Protein AF-A0A965PMK2-F1 (afdb_monomer_lite)

pLDDT: mean 95.09, std 2.6, range [81.88, 97.88]

Secondary structure (DSSP, 8-state):
-EEEE-TTS-EEEE--HHHHHHHHHHTEEEETTT--EEE--TT--SEEPTTT--EEEEEHHHHHHTT---

Radius of gyration: 10.6 Å; chains: 1; bounding box: 28×24×22 Å

Structure (mmCIF, N/CA/C/O backbone):
data_AF-A0A965PMK2-F1
#
_entry.id   AF-A0A965PMK2-F1
#
loop_
_atom_site.group_PDB
_atom_site.id
_atom_site.type_symbol
_atom_site.label_atom_id
_atom_site.label_alt_id
_atom_site.label_comp_id
_atom_site.label_asym_id
_atom_site.label_entity_id
_atom_site.label_seq_id
_atom_site.pdbx_PDB_ins_code
_atom_site.Cartn_x
_atom_site.Cartn_y
_atom_site.Cartn_z
_atom_site.occupancy
_atom_site.B_iso_or_equiv
_atom_site.auth_seq_id
_atom_site.auth_comp_id
_atom_site.auth_asym_id
_atom_site.auth_atom_id
_atom_site.pdbx_PDB_model_num
ATOM 1 N N . MET A 1 1 ? 4.360 1.623 9.072 1.00 81.88 1 MET A N 1
ATOM 2 C CA . MET A 1 1 ? 2.934 1.237 8.888 1.00 81.88 1 MET A CA 1
ATOM 3 C C . MET A 1 1 ? 2.033 1.440 10.118 1.00 81.88 1 MET A C 1
ATOM 5 O O . MET A 1 1 ? 2.387 1.066 11.232 1.00 81.88 1 MET A O 1
ATOM 9 N N . LYS A 1 2 ? 0.829 1.992 9.904 1.00 91.31 2 LYS A N 1
ATOM 10 C CA . LYS A 1 2 ? -0.275 2.091 10.885 1.00 91.31 2 LYS A CA 1
ATOM 11 C C . LYS A 1 2 ? -1.551 1.483 10.306 1.00 91.31 2 LYS A C 1
ATOM 13 O O . LYS A 1 2 ? -1.699 1.423 9.088 1.00 91.31 2 LYS A O 1
ATOM 18 N N . THR A 1 3 ? -2.491 1.080 11.156 1.00 94.31 3 THR A N 1
ATOM 19 C CA . THR A 1 3 ? -3.819 0.630 10.717 1.00 94.31 3 THR A CA 1
ATOM 20 C C . THR A 1 3 ? -4.883 1.714 10.896 1.00 94.31 3 THR A C 1
ATOM 22 O O . THR A 1 3 ? -4.729 2.627 11.708 1.00 94.31 3 THR A O 1
ATOM 25 N N . TYR A 1 4 ? -5.960 1.642 10.113 1.00 92.75 4 TYR A N 1
ATOM 26 C CA . TYR A 1 4 ? -7.148 2.487 10.252 1.00 92.75 4 TYR A CA 1
ATOM 27 C C . TYR A 1 4 ? -8.418 1.705 9.907 1.00 92.75 4 TYR A C 1
ATOM 29 O O . TYR A 1 4 ? -8.380 0.744 9.137 1.00 92.75 4 TYR A O 1
ATOM 37 N N . THR A 1 5 ? -9.554 2.129 10.457 1.00 94.06 5 THR A N 1
ATOM 38 C CA . THR A 1 5 ? -10.862 1.548 10.136 1.00 94.06 5 THR A CA 1
ATOM 39 C C . THR A 1 5 ? -11.451 2.272 8.930 1.00 94.06 5 THR A C 1
ATOM 41 O O . THR A 1 5 ? -11.724 3.472 8.987 1.00 94.06 5 THR A O 1
ATOM 44 N N . ALA A 1 6 ? -11.632 1.562 7.817 1.00 90.81 6 ALA A N 1
ATOM 45 C CA . ALA A 1 6 ? -12.275 2.110 6.629 1.00 90.81 6 ALA A CA 1
ATOM 46 C C . ALA A 1 6 ? -13.788 2.295 6.838 1.00 90.81 6 ALA A C 1
ATOM 48 O O . ALA A 1 6 ? -14.393 1.715 7.738 1.00 90.81 6 ALA A O 1
ATOM 49 N N . LYS A 1 7 ? -14.432 3.066 5.951 1.00 88.81 7 LYS A N 1
ATOM 50 C CA . LYS A 1 7 ? -15.881 3.356 6.008 1.00 88.81 7 LYS A CA 1
ATOM 51 C C . LYS A 1 7 ? -16.767 2.106 6.012 1.00 88.81 7 LYS A C 1
ATOM 53 O O . LYS A 1 7 ? -17.887 2.153 6.500 1.00 88.81 7 LYS A O 1
ATOM 58 N N . ASN A 1 8 ? -16.274 1.000 5.461 1.00 89.00 8 ASN A N 1
ATOM 59 C CA . ASN A 1 8 ? -16.967 -0.285 5.435 1.00 89.00 8 ASN A CA 1
ATOM 60 C C . ASN A 1 8 ? -16.677 -1.165 6.670 1.00 89.00 8 ASN A C 1
ATOM 62 O O . ASN A 1 8 ? -17.000 -2.347 6.650 1.00 89.00 8 ASN A O 1
ATOM 66 N N . GLY A 1 9 ? -16.023 -0.627 7.704 1.00 91.44 9 GLY A N 1
ATOM 67 C CA . GLY A 1 9 ? -15.657 -1.351 8.925 1.00 91.44 9 GLY A CA 1
ATOM 68 C C . GLY A 1 9 ? -14.406 -2.226 8.808 1.00 91.44 9 GLY A C 1
ATOM 69 O O . GLY A 1 9 ? -13.992 -2.813 9.802 1.00 91.44 9 GLY A O 1
ATOM 70 N N . ALA A 1 10 ? -13.777 -2.317 7.632 1.00 91.31 10 ALA A N 1
ATOM 71 C CA . ALA A 1 10 ? -12.580 -3.132 7.456 1.00 91.31 10 ALA A CA 1
ATOM 72 C C . ALA A 1 10 ? -11.341 -2.447 8.051 1.00 91.31 10 ALA A C 1
ATOM 74 O O . ALA A 1 10 ? -11.092 -1.267 7.787 1.00 91.31 10 ALA A O 1
ATOM 75 N N . THR A 1 11 ? -10.524 -3.208 8.777 1.00 94.44 11 THR A N 1
ATOM 76 C CA . THR A 1 11 ? -9.176 -2.779 9.164 1.00 94.44 11 THR A CA 1
ATOM 77 C C . THR A 1 11 ? -8.289 -2.733 7.926 1.00 94.44 11 THR A C 1
ATOM 79 O O . THR A 1 11 ? -8.202 -3.702 7.173 1.00 94.44 11 THR A O 1
ATOM 82 N N . GLN A 1 12 ? -7.646 -1.595 7.703 1.00 95.19 12 GLN A N 1
ATOM 83 C CA . GLN A 1 12 ? -6.747 -1.351 6.584 1.00 95.19 12 GLN A CA 1
ATOM 84 C C . GLN A 1 12 ? -5.401 -0.845 7.073 1.00 95.19 12 GLN A C 1
ATOM 86 O O . GLN A 1 12 ? -5.286 -0.363 8.196 1.00 95.19 12 GLN A O 1
ATOM 91 N N . TYR A 1 13 ? -4.399 -0.931 6.208 1.00 95.88 13 TYR A N 1
ATOM 92 C CA . TYR A 1 13 ? -3.032 -0.513 6.483 1.00 95.88 13 TYR A CA 1
ATOM 93 C C . TYR A 1 13 ? -2.720 0.768 5.721 1.00 95.88 13 TYR A C 1
ATOM 95 O O . TYR A 1 13 ? -3.206 0.955 4.606 1.00 95.88 13 TYR A O 1
ATOM 103 N N . LYS A 1 14 ? -1.903 1.635 6.315 1.00 95.12 14 LYS A N 1
ATOM 104 C CA . LYS A 1 14 ? -1.309 2.789 5.648 1.00 95.12 14 LYS A CA 1
ATOM 105 C C . LYS A 1 14 ? 0.197 2.897 5.945 1.00 95.12 14 LYS A C 1
ATOM 107 O O . LYS A 1 14 ? 0.582 2.757 7.117 1.00 95.12 14 LYS A O 1
ATOM 112 N N . PRO A 1 15 ? 1.037 3.118 4.922 1.00 95.31 15 PRO A N 1
ATOM 113 C CA . PRO A 1 15 ? 2.474 3.342 5.084 1.00 95.31 15 PRO A CA 1
ATOM 114 C C . PRO A 1 15 ? 2.762 4.743 5.655 1.00 95.31 15 PRO A C 1
ATOM 116 O O . PRO A 1 15 ? 1.862 5.590 5.719 1.00 95.31 15 PRO A O 1
ATOM 119 N N . SER A 1 16 ? 3.989 4.978 6.125 1.00 95.94 16 SER A N 1
ATOM 120 C CA . SER A 1 16 ? 4.459 6.340 6.432 1.00 95.94 16 SER A CA 1
ATOM 121 C C . SER A 1 16 ? 4.744 7.130 5.153 1.00 95.94 16 SER A C 1
ATOM 123 O O . SER A 1 16 ? 4.877 6.556 4.072 1.00 95.94 16 SER A O 1
ATOM 125 N N . LEU A 1 17 ? 4.859 8.456 5.268 1.00 94.06 17 LEU A N 1
ATOM 126 C CA . LEU A 1 17 ? 5.293 9.296 4.148 1.00 94.06 17 LEU A CA 1
ATOM 127 C C . LEU A 1 17 ? 6.661 8.867 3.586 1.00 94.06 17 LEU A C 1
ATOM 129 O O . LEU A 1 17 ? 6.840 8.846 2.374 1.00 94.06 17 LEU A O 1
ATOM 133 N N . GLU A 1 18 ? 7.597 8.499 4.461 1.00 94.81 18 GLU A N 1
ATOM 134 C CA . GLU A 1 18 ? 8.929 8.012 4.079 1.00 94.81 18 GLU A CA 1
ATOM 135 C C . GLU A 1 18 ? 8.839 6.703 3.283 1.00 94.81 18 GLU A C 1
ATOM 137 O O . GLU A 1 18 ? 9.463 6.578 2.236 1.00 94.81 18 GLU A O 1
ATOM 142 N N . GLU A 1 19 ? 8.002 5.756 3.731 1.00 94.38 19 GLU A N 1
ATOM 143 C CA . GLU A 1 19 ? 7.763 4.495 3.015 1.00 94.38 19 GLU A CA 1
ATOM 144 C C . GLU A 1 19 ? 7.206 4.760 1.605 1.00 94.38 19 GLU A C 1
ATOM 146 O O . GLU A 1 19 ? 7.665 4.155 0.644 1.00 94.38 19 GLU A O 1
ATOM 151 N N . ILE A 1 20 ? 6.272 5.705 1.451 1.00 94.62 20 ILE A N 1
ATOM 152 C CA . ILE A 1 20 ? 5.717 6.062 0.133 1.00 94.62 20 ILE A CA 1
ATOM 153 C C . ILE A 1 20 ? 6.775 6.662 -0.796 1.00 94.62 20 ILE A C 1
ATOM 155 O O . ILE A 1 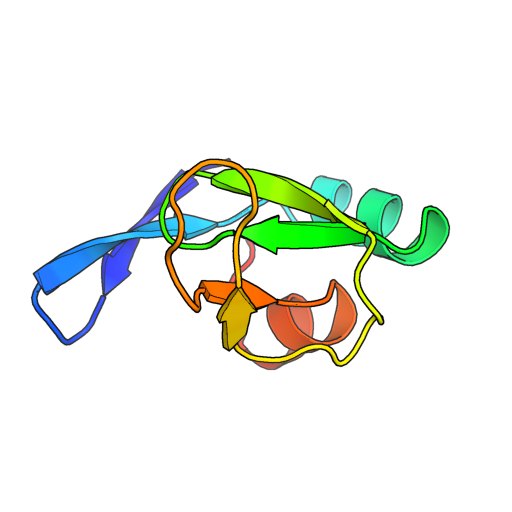20 ? 6.743 6.376 -1.988 1.00 94.62 20 ILE A O 1
ATOM 159 N N . GLN A 1 21 ? 7.694 7.485 -0.283 1.00 94.75 21 GLN A N 1
ATOM 160 C CA . GLN A 1 21 ? 8.750 8.084 -1.108 1.00 94.75 21 GLN A CA 1
ATOM 161 C C . GLN A 1 21 ? 9.693 7.023 -1.674 1.00 94.75 21 GLN A C 1
ATOM 163 O O . GLN A 1 21 ? 9.994 7.056 -2.862 1.00 94.75 21 GLN A O 1
ATOM 168 N N . THR A 1 22 ? 10.101 6.054 -0.853 1.00 95.44 22 THR A N 1
ATOM 169 C CA . THR A 1 22 ? 10.899 4.915 -1.327 1.00 95.44 22 THR A CA 1
ATOM 170 C C . THR A 1 22 ? 10.137 4.114 -2.380 1.00 95.44 22 THR A C 1
ATOM 172 O O . THR A 1 22 ? 10.688 3.774 -3.419 1.00 95.44 22 THR A O 1
ATOM 175 N N . MET A 1 23 ? 8.845 3.866 -2.156 1.00 95.00 23 MET A N 1
ATOM 176 C CA . MET A 1 23 ? 8.019 3.130 -3.113 1.00 95.00 23 MET A CA 1
ATOM 177 C C . MET A 1 23 ? 7.843 3.864 -4.450 1.00 95.00 23 MET A C 1
ATOM 179 O O . MET A 1 23 ? 7.769 3.210 -5.485 1.00 95.00 23 MET A O 1
ATOM 183 N N . ASP A 1 24 ? 7.778 5.199 -4.448 1.00 96.12 24 ASP A N 1
ATOM 184 C CA . ASP A 1 24 ? 7.736 6.003 -5.678 1.00 96.12 24 ASP A CA 1
ATOM 185 C C . ASP A 1 24 ? 9.031 5.847 -6.491 1.00 96.12 24 ASP A C 1
ATOM 187 O O . ASP A 1 24 ? 8.965 5.616 -7.697 1.00 96.12 24 ASP A O 1
ATOM 191 N N . ASP A 1 25 ? 10.190 5.886 -5.824 1.00 95.75 25 ASP A N 1
ATOM 192 C CA . ASP A 1 25 ? 11.509 5.710 -6.452 1.00 95.75 25 ASP A CA 1
ATOM 193 C C . ASP A 1 25 ? 11.700 4.290 -7.017 1.00 95.75 25 ASP A C 1
ATOM 195 O O . ASP A 1 25 ? 12.178 4.113 -8.140 1.00 95.75 25 ASP A O 1
ATOM 199 N N . GLU A 1 26 ? 11.249 3.268 -6.282 1.00 95.31 26 GLU A N 1
ATOM 200 C CA . GLU A 1 26 ? 11.389 1.860 -6.682 1.00 95.31 26 GLU A CA 1
ATOM 201 C C . GLU A 1 26 ? 10.291 1.370 -7.650 1.00 95.31 26 GLU A C 1
ATOM 203 O O . GLU A 1 26 ? 10.382 0.266 -8.203 1.00 95.31 26 GLU A O 1
ATOM 208 N N . GLY A 1 27 ? 9.256 2.178 -7.907 1.00 95.38 27 GLY A N 1
ATOM 209 C CA . GLY A 1 27 ? 8.120 1.792 -8.751 1.00 95.38 27 GLY A CA 1
ATOM 210 C C . GLY A 1 27 ? 7.254 0.699 -8.112 1.00 95.38 27 GLY A C 1
ATOM 211 O O . GLY A 1 27 ? 6.864 -0.284 -8.760 1.00 95.38 27 GLY A O 1
ATOM 212 N N . GLU A 1 28 ? 6.985 0.850 -6.818 1.00 96.75 28 G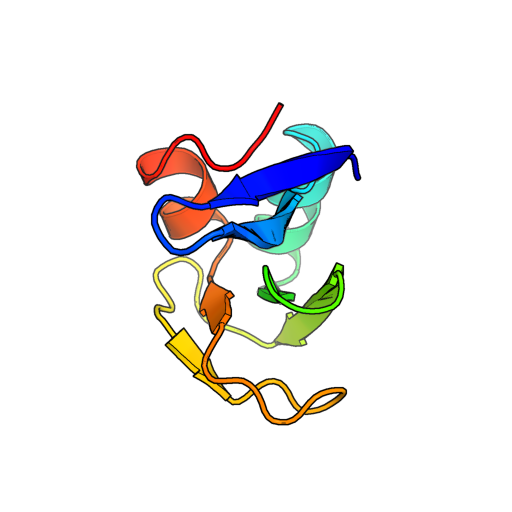LU A N 1
ATOM 213 C CA . GLU A 1 28 ? 6.178 -0.048 -6.006 1.00 96.75 28 GLU A CA 1
ATOM 214 C C . GLU A 1 28 ? 4.841 0.578 -5.577 1.00 96.75 28 GLU A C 1
ATOM 216 O O . GLU A 1 28 ? 4.676 1.784 -5.401 1.00 96.75 28 GLU A O 1
ATOM 221 N N . GLY A 1 29 ? 3.853 -0.286 -5.361 1.00 96.62 29 GLY A N 1
ATOM 222 C CA . GLY A 1 29 ? 2.554 0.029 -4.789 1.00 96.62 29 GLY A CA 1
ATOM 223 C C . GLY A 1 29 ? 2.301 -0.741 -3.501 1.00 96.62 29 GLY A C 1
ATOM 224 O O . GLY A 1 29 ? 2.884 -1.794 -3.244 1.00 96.62 29 GLY A O 1
ATOM 225 N N . PHE A 1 30 ? 1.412 -0.205 -2.669 1.00 97.44 30 PHE A N 1
ATOM 226 C CA . PHE A 1 30 ? 1.120 -0.708 -1.332 1.00 97.44 30 PHE A CA 1
ATOM 227 C C . PHE A 1 30 ? -0.273 -1.320 -1.273 1.00 97.44 30 PHE A C 1
ATOM 229 O O . PHE A 1 30 ? -1.263 -0.708 -1.689 1.00 97.44 30 PHE A O 1
ATOM 236 N N . CYS A 1 31 ? -0.385 -2.512 -0.693 1.00 97.69 31 CYS A N 1
ATOM 237 C CA . CYS A 1 31 ? -1.672 -3.127 -0.433 1.00 97.69 31 CYS A CA 1
ATOM 238 C C . CYS A 1 31 ? -2.303 -2.591 0.857 1.00 97.69 31 CYS A C 1
ATOM 240 O O . CYS A 1 31 ? -1.918 -2.967 1.962 1.00 97.69 31 CYS A O 1
ATOM 242 N N . LEU A 1 32 ? -3.388 -1.827 0.740 1.00 96.31 32 LEU A N 1
ATOM 243 C CA . LEU A 1 32 ? -4.138 -1.334 1.900 1.00 96.31 32 LEU A CA 1
ATOM 244 C C . LEU A 1 32 ? -4.877 -2.446 2.673 1.00 96.31 32 LEU A C 1
ATOM 246 O O . LEU A 1 32 ? -5.441 -2.172 3.732 1.00 96.31 32 LEU A O 1
ATOM 250 N N . ALA A 1 33 ? -4.985 -3.665 2.130 1.00 96.44 33 ALA A N 1
ATOM 251 C CA . ALA A 1 33 ? -5.676 -4.783 2.783 1.00 96.44 33 ALA A CA 1
ATOM 252 C C . ALA A 1 33 ? -4.765 -5.580 3.723 1.00 96.44 33 ALA A C 1
ATOM 254 O O . ALA A 1 33 ? -5.209 -5.942 4.806 1.00 96.44 33 ALA A O 1
ATOM 255 N N . CYS A 1 34 ? -3.523 -5.851 3.312 1.00 95.75 34 CYS A N 1
ATOM 256 C CA . CYS A 1 34 ? -2.591 -6.704 4.059 1.00 95.75 34 CYS A CA 1
ATOM 257 C C . CYS A 1 34 ? -1.250 -6.039 4.392 1.00 95.75 34 CYS A C 1
ATOM 259 O O . CYS A 1 34 ? -0.500 -6.581 5.194 1.00 95.75 34 CYS A O 1
ATOM 261 N N . GLY A 1 35 ? -0.939 -4.891 3.786 1.00 95.00 35 GLY A N 1
ATOM 262 C CA . GLY A 1 35 ? 0.305 -4.155 4.007 1.00 95.00 35 GLY A CA 1
ATOM 263 C C . GLY A 1 35 ? 1.506 -4.611 3.175 1.00 95.00 35 GLY A C 1
ATOM 264 O O . GLY A 1 35 ? 2.602 -4.107 3.384 1.00 95.00 35 GLY A O 1
ATOM 265 N N . SER A 1 36 ? 1.330 -5.552 2.245 1.00 96.56 36 SER A N 1
ATOM 266 C CA . SER A 1 36 ? 2.404 -5.992 1.343 1.00 96.56 36 SER A CA 1
ATOM 267 C C . SER A 1 36 ? 2.666 -4.969 0.236 1.00 96.56 36 SER A C 1
ATOM 269 O O . SER A 1 36 ? 1.721 -4.344 -0.254 1.00 96.56 36 SER A O 1
ATOM 271 N N . THR A 1 37 ? 3.920 -4.850 -0.197 1.00 96.38 37 THR A N 1
ATOM 272 C CA . THR A 1 37 ? 4.314 -4.086 -1.386 1.00 96.38 37 THR A CA 1
ATOM 273 C C . THR A 1 37 ? 4.462 -5.002 -2.600 1.00 96.38 37 THR A C 1
ATOM 275 O O . THR A 1 37 ? 4.620 -6.219 -2.471 1.00 96.38 37 THR A O 1
ATOM 278 N N . GLN A 1 38 ? 4.326 -4.429 -3.790 1.00 96.56 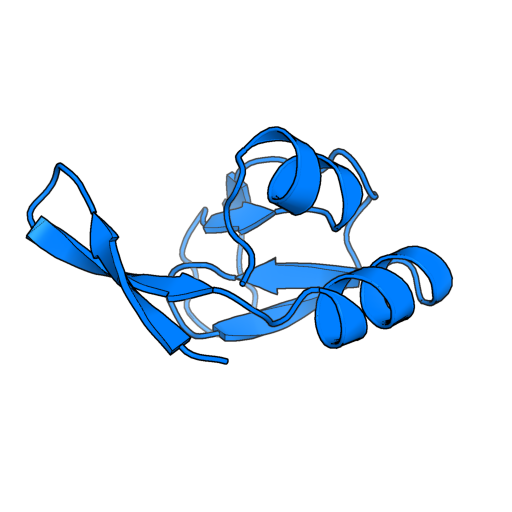38 GLN A N 1
ATOM 279 C CA . GLN A 1 38 ? 4.626 -5.084 -5.063 1.00 96.56 38 GLN A CA 1
ATOM 280 C C . GLN A 1 38 ? 4.876 -4.022 -6.131 1.00 96.56 38 GLN A C 1
ATOM 282 O O . GLN A 1 38 ? 4.418 -2.895 -5.979 1.00 96.56 38 GLN A O 1
ATOM 287 N N . ARG A 1 39 ? 5.478 -4.391 -7.265 1.00 97.19 39 ARG A N 1
ATOM 288 C CA . ARG A 1 39 ? 5.565 -3.502 -8.436 1.00 97.19 39 ARG A CA 1
ATOM 289 C C . ARG A 1 39 ? 4.187 -2.971 -8.840 1.00 97.19 39 ARG A C 1
ATOM 291 O O . ARG A 1 39 ? 3.263 -3.758 -9.076 1.00 97.19 39 ARG A O 1
ATOM 298 N N . ALA A 1 40 ? 4.067 -1.653 -8.942 1.00 96.19 40 ALA A N 1
ATOM 299 C CA . ALA A 1 40 ? 2.881 -0.972 -9.443 1.00 96.19 40 ALA A CA 1
ATOM 300 C C . ALA A 1 40 ? 3.260 0.426 -9.948 1.00 96.19 40 ALA A C 1
ATOM 302 O O . ALA A 1 40 ? 4.196 1.037 -9.445 1.00 96.19 40 ALA A O 1
ATOM 303 N N . GLU A 1 41 ? 2.517 0.935 -10.928 1.00 96.12 41 GLU A N 1
ATOM 304 C CA . GLU A 1 41 ? 2.659 2.321 -11.386 1.00 96.12 41 GLU A CA 1
ATOM 305 C C . GLU A 1 41 ? 2.338 3.312 -10.249 1.00 96.12 41 GLU A C 1
ATOM 307 O O . GLU A 1 41 ? 1.526 2.993 -9.372 1.00 96.12 41 GLU A O 1
ATOM 312 N N . PRO A 1 42 ? 2.923 4.521 -10.244 1.00 95.38 42 PRO A N 1
ATOM 313 C CA . PRO A 1 42 ? 2.722 5.497 -9.171 1.00 95.38 42 PRO A CA 1
ATOM 314 C C . PRO A 1 42 ? 1.260 5.950 -9.016 1.00 95.38 42 PRO A C 1
ATOM 316 O O . PRO A 1 42 ? 0.825 6.244 -7.899 1.00 95.38 42 PRO A O 1
ATOM 319 N N . ASP A 1 43 ? 0.476 5.952 -10.098 1.00 95.50 43 ASP A N 1
ATOM 320 C CA . ASP A 1 43 ? -0.962 6.249 -10.089 1.00 95.50 43 ASP A CA 1
ATOM 321 C C . ASP A 1 43 ? -1.853 4.995 -9.995 1.00 95.50 43 ASP A C 1
ATOM 323 O O . ASP A 1 43 ? -3.080 5.102 -10.059 1.00 95.50 43 ASP A O 1
ATOM 327 N N . ALA A 1 44 ? -1.269 3.801 -9.819 1.00 96.62 44 ALA A N 1
ATOM 328 C CA . ALA A 1 44 ? -2.018 2.550 -9.820 1.00 96.62 44 ALA A CA 1
ATOM 329 C C . ALA A 1 44 ? -3.151 2.562 -8.784 1.00 96.62 44 ALA A C 1
ATOM 331 O O . ALA A 1 44 ? -2.986 2.962 -7.628 1.00 96.62 44 ALA A O 1
ATOM 332 N N . ARG A 1 45 ? -4.320 2.060 -9.190 1.00 96.56 45 ARG A N 1
ATOM 333 C CA . ARG A 1 45 ? -5.535 2.017 -8.367 1.00 96.56 45 ARG A CA 1
ATOM 334 C C . ARG A 1 45 ? -6.136 0.621 -8.372 1.00 96.56 45 ARG A C 1
ATOM 336 O O . ARG A 1 45 ? -6.514 0.110 -9.422 1.00 96.56 45 ARG A O 1
ATOM 343 N N . ARG A 1 46 ? -6.321 0.041 -7.181 1.00 95.62 46 ARG A N 1
ATOM 344 C CA . ARG A 1 46 ? -7.017 -1.247 -6.966 1.00 95.62 46 ARG A CA 1
ATOM 345 C C . ARG A 1 46 ? -6.433 -2.413 -7.766 1.00 95.62 46 ARG A C 1
ATOM 347 O O . ARG A 1 46 ? -7.163 -3.319 -8.167 1.00 95.62 46 ARG A O 1
ATOM 354 N N . TYR A 1 47 ? -5.119 -2.423 -7.948 1.00 97.44 47 TYR A N 1
ATOM 355 C CA . TYR A 1 47 ? -4.443 -3.583 -8.514 1.00 97.44 47 TYR A CA 1
ATOM 356 C C . TYR A 1 47 ? -4.642 -4.802 -7.602 1.00 97.44 47 TYR A C 1
ATOM 358 O O . TYR A 1 47 ? -4.818 -4.675 -6.380 1.00 97.44 47 TYR A O 1
ATOM 366 N N . GLN A 1 48 ? -4.646 -5.989 -8.206 1.00 97.88 48 GLN A N 1
ATOM 367 C CA . GLN A 1 48 ? -4.742 -7.245 -7.474 1.00 97.88 48 GLN A CA 1
ATOM 368 C C . GLN A 1 48 ? -3.447 -7.485 -6.693 1.00 97.88 48 GLN A C 1
ATOM 370 O O . GLN A 1 48 ? -2.351 -7.497 -7.255 1.00 97.88 48 GLN A O 1
ATOM 375 N N . CYS A 1 49 ? -3.584 -7.678 -5.383 1.00 97.69 49 CYS A N 1
ATOM 376 C CA . CYS A 1 49 ? -2.467 -8.010 -4.517 1.00 97.69 49 CYS A CA 1
ATOM 377 C C . CYS A 1 49 ? -2.022 -9.455 -4.741 1.00 97.69 49 CYS A C 1
ATOM 379 O O . CYS A 1 49 ? -2.835 -10.366 -4.597 1.00 97.6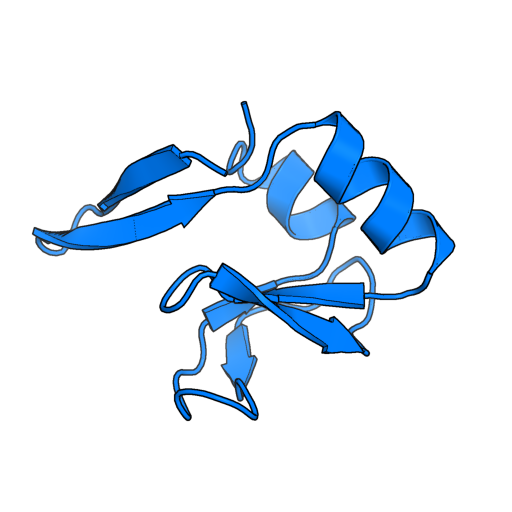9 49 CYS A O 1
ATOM 381 N N . GLN A 1 50 ? -0.737 -9.680 -4.998 1.00 97.12 50 GLN A N 1
ATOM 382 C CA . GLN A 1 50 ? -0.197 -11.034 -5.178 1.00 97.12 50 GLN A CA 1
ATOM 383 C C . GLN A 1 50 ? -0.123 -11.837 -3.865 1.00 97.12 50 GLN A C 1
ATOM 385 O O . GLN A 1 50 ? -0.091 -13.062 -3.902 1.00 97.12 50 GLN A O 1
ATOM 390 N N . ALA A 1 51 ? -0.144 -11.167 -2.704 1.00 96.75 51 ALA A N 1
ATOM 391 C CA . ALA A 1 51 ? -0.057 -11.812 -1.391 1.00 96.75 51 ALA A CA 1
ATOM 392 C C . ALA A 1 51 ? -1.427 -12.193 -0.795 1.00 96.75 51 ALA A C 1
ATOM 394 O O . ALA A 1 51 ? -1.589 -13.291 -0.271 1.00 96.75 51 ALA A O 1
ATOM 395 N N . CYS A 1 52 ? -2.421 -11.296 -0.860 1.00 96.62 52 CYS A N 1
ATOM 396 C CA . CYS A 1 52 ? -3.748 -11.514 -0.256 1.00 96.62 52 CYS A CA 1
ATOM 397 C C . CYS A 1 52 ? -4.902 -11.600 -1.266 1.00 96.62 52 CYS A C 1
ATOM 399 O O . CYS A 1 52 ? -6.059 -11.733 -0.870 1.00 96.62 52 CYS A O 1
ATOM 401 N N . ASN A 1 53 ? -4.612 -11.487 -2.565 1.00 96.81 53 ASN A N 1
ATOM 402 C CA . ASN A 1 53 ? -5.583 -11.536 -3.661 1.00 96.81 53 ASN A CA 1
ATOM 403 C C . ASN A 1 53 ? -6.646 -10.414 -3.665 1.00 96.81 53 ASN A C 1
ATOM 405 O O . ASN A 1 53 ? -7.560 -10.416 -4.490 1.00 96.81 53 ASN A O 1
ATOM 409 N N . ALA A 1 54 ? -6.541 -9.428 -2.767 1.00 96.31 54 ALA A N 1
ATOM 410 C CA . ALA A 1 54 ? -7.449 -8.289 -2.712 1.00 96.31 54 ALA A CA 1
ATOM 411 C C . ALA A 1 54 ? -7.093 -7.224 -3.762 1.00 96.31 54 ALA A C 1
ATOM 413 O O . ALA A 1 54 ? -5.924 -6.903 -3.966 1.00 96.31 54 ALA A O 1
ATOM 414 N N . HIS A 1 55 ? -8.107 -6.592 -4.355 1.00 96.88 55 HIS A N 1
ATOM 415 C CA . HIS A 1 55 ? -7.960 -5.471 -5.296 1.00 96.88 55 HIS A CA 1
ATOM 416 C C . HIS A 1 55 ? -7.748 -4.148 -4.548 1.00 96.88 55 HIS A C 1
ATOM 418 O O . HIS A 1 55 ? -8.587 -3.244 -4.573 1.00 96.88 55 HIS A O 1
ATOM 424 N N . LYS A 1 56 ? -6.663 -4.085 -3.772 1.00 96.44 56 LYS A N 1
ATOM 425 C CA . LYS A 1 56 ? -6.351 -2.980 -2.853 1.00 96.44 56 LYS A CA 1
ATOM 426 C C . LYS A 1 56 ? -4.890 -2.534 -2.910 1.00 96.44 56 LYS A C 1
ATOM 428 O O . LYS A 1 56 ? -4.420 -1.943 -1.941 1.00 96.44 56 LYS A O 1
ATOM 433 N N . VAL A 1 57 ? -4.180 -2.816 -4.000 1.00 97.69 57 VAL A N 1
ATOM 434 C CA . VAL A 1 57 ? -2.851 -2.242 -4.250 1.00 97.69 57 VAL A CA 1
ATOM 435 C C . VAL A 1 57 ? -3.005 -0.872 -4.900 1.00 97.69 57 VAL A C 1
ATOM 437 O O . VAL A 1 57 ? -3.782 -0.723 -5.847 1.00 97.69 57 VAL A O 1
ATOM 440 N N . TYR A 1 58 ? -2.291 0.110 -4.359 1.00 97.88 58 TYR A N 1
ATOM 441 C CA . TYR A 1 58 ? -2.284 1.491 -4.828 1.00 97.88 58 TYR A CA 1
ATOM 442 C C . TYR A 1 58 ? -0.852 1.987 -4.997 1.00 97.88 58 TYR A C 1
ATOM 444 O O . TYR A 1 58 ? 0.004 1.639 -4.187 1.00 97.88 58 TYR A O 1
ATOM 452 N N . GLY A 1 59 ? -0.604 2.782 -6.032 1.00 97.38 59 GLY A N 1
ATOM 453 C CA . GLY A 1 59 ? 0.693 3.407 -6.270 1.00 97.38 59 GLY A CA 1
ATOM 454 C C . GLY A 1 59 ? 1.021 4.494 -5.248 1.00 97.38 59 GLY A C 1
ATOM 455 O O . GLY A 1 59 ? 0.135 5.015 -4.562 1.00 97.38 59 GLY A O 1
ATOM 456 N N . ALA A 1 60 ? 2.303 4.834 -5.141 1.00 96.50 60 ALA A N 1
ATOM 457 C CA . ALA A 1 60 ? 2.806 5.810 -4.181 1.00 96.50 60 ALA A CA 1
ATOM 458 C C . ALA A 1 60 ? 2.130 7.194 -4.298 1.00 96.50 60 ALA A C 1
ATOM 460 O O . ALA A 1 60 ? 1.636 7.734 -3.302 1.00 96.50 60 ALA A O 1
ATOM 461 N N . GLN A 1 61 ? 2.024 7.743 -5.511 1.00 96.62 61 GLN A N 1
ATOM 462 C CA . GLN A 1 61 ? 1.393 9.049 -5.743 1.00 96.62 61 GLN A CA 1
ATOM 463 C C . GLN A 1 61 ? -0.106 9.014 -5.448 1.00 96.62 61 GLN A C 1
ATOM 465 O O . GLN A 1 61 ? -0.645 9.943 -4.844 1.00 96.62 61 GLN A O 1
ATOM 470 N N . GLU A 1 62 ? -0.780 7.920 -5.801 1.00 97.62 62 GLU A N 1
ATOM 471 C CA . GLU A 1 62 ? -2.196 7.745 -5.487 1.00 97.62 62 GLU A CA 1
ATOM 472 C C . GLU A 1 62 ? -2.448 7.692 -3.972 1.00 97.62 62 GLU A C 1
ATOM 474 O O . GLU A 1 62 ? -3.378 8.328 -3.474 1.00 97.62 62 GLU A O 1
ATOM 479 N N . LEU A 1 63 ? -1.602 6.992 -3.209 1.00 95.62 63 LEU A N 1
ATOM 480 C CA . LEU A 1 63 ? -1.694 6.950 -1.745 1.00 95.62 63 LEU A CA 1
ATOM 481 C C . LEU A 1 63 ? -1.526 8.339 -1.121 1.00 95.62 63 LEU A C 1
ATOM 483 O O . LEU A 1 63 ? -2.279 8.688 -0.204 1.00 95.62 63 LEU A O 1
ATOM 487 N N . ALA A 1 64 ? -0.581 9.132 -1.632 1.00 94.81 64 ALA A N 1
ATOM 488 C CA . ALA A 1 64 ? -0.363 10.509 -1.200 1.00 94.81 64 ALA A CA 1
ATOM 489 C C . ALA A 1 64 ? -1.578 11.402 -1.515 1.00 94.81 64 ALA A C 1
ATOM 491 O O . ALA A 1 64 ? -2.068 12.103 -0.628 1.00 94.81 64 ALA A O 1
ATOM 492 N N . LEU A 1 65 ? -2.127 11.320 -2.734 1.00 95.50 65 LEU A N 1
ATOM 493 C CA . LEU A 1 65 ? -3.322 12.070 -3.153 1.00 95.50 65 LEU A CA 1
ATOM 494 C C . LEU A 1 65 ? -4.563 11.718 -2.324 1.00 95.50 65 LEU A C 1
ATOM 496 O O . LEU A 1 65 ? -5.370 12.590 -2.002 1.00 95.50 65 LEU A O 1
ATOM 500 N N . MET A 1 66 ? -4.717 10.448 -1.947 1.00 93.88 66 MET A N 1
ATOM 501 C CA . MET A 1 66 ? -5.824 9.986 -1.107 1.00 93.88 66 MET A CA 1
ATOM 502 C C . MET A 1 66 ? -5.650 10.331 0.383 1.00 93.88 66 MET A C 1
ATOM 504 O O . MET A 1 66 ? -6.562 10.074 1.173 1.00 93.88 66 MET A O 1
ATOM 508 N N . GLY A 1 67 ? -4.495 10.868 0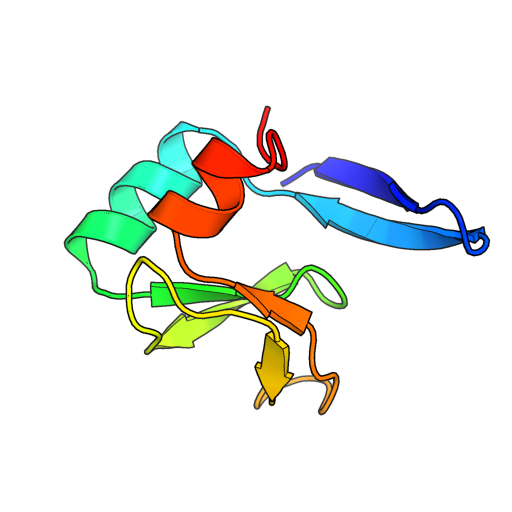.795 1.00 93.94 67 GLY A N 1
ATOM 509 C CA . GLY A 1 67 ? -4.170 11.099 2.205 1.00 93.94 67 GLY A CA 1
ATOM 510 C C . GLY A 1 67 ? -4.052 9.802 3.014 1.00 93.94 67 GLY A C 1
ATOM 511 O O . GLY A 1 67 ? -4.287 9.788 4.224 1.00 93.94 67 GLY A O 1
ATOM 512 N N . LEU A 1 68 ? -3.717 8.690 2.353 1.00 93.00 68 LEU A N 1
ATOM 513 C CA . LEU A 1 68 ? -3.585 7.360 2.953 1.00 93.00 68 LEU A CA 1
ATOM 514 C C . LEU A 1 68 ? -2.151 7.07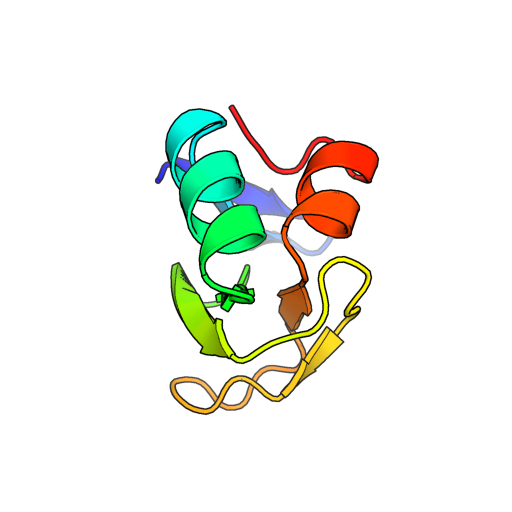6 3.404 1.00 93.00 68 LEU A C 1
ATOM 516 O O . LEU A 1 68 ? -1.638 5.971 3.257 1.00 93.00 68 LEU A O 1
ATOM 520 N N . CYS A 1 69 ? -1.537 8.082 4.011 1.00 91.81 69 CYS A N 1
ATOM 521 C CA . CYS A 1 69 ? -0.224 8.036 4.632 1.00 91.81 69 CYS A CA 1
ATOM 522 C C . CYS A 1 69 ? -0.291 8.662 6.031 1.00 91.81 69 CYS A C 1
ATOM 524 O O . CYS A 1 69 ? -1.365 9.065 6.507 1.00 91.81 69 CYS A O 1
ATOM 526 N N . TYR A 1 70 ? 0.820 8.666 6.756 1.00 90.31 70 TYR A N 1
ATOM 527 C CA . TYR A 1 70 ? 0.942 9.399 8.016 1.00 90.31 70 TYR A CA 1
ATOM 528 C C . TYR A 1 70 ? 2.331 9.986 8.190 1.00 90.31 70 TYR A C 1
ATOM 530 O O . TYR A 1 70 ? 3.258 9.517 7.490 1.00 90.31 70 TYR A O 1
#

Foldseek 3Di:
DDWDQDPVRAIWDFEALVVLVVQQVVQWWAARRPGDIDHHHQQDAQCQDPPPRGSRTGHSNNCVVVVRHD

Sequence (70 aa):
MKTYTAKNGATQYKPSLEEIQTMDDEGEGFCLACGSTQRAEPDARRYQCQACNAHKVYGAQELALMGLCY